Protein AF-A0A7V3RMZ1-F1 (afdb_monomer_lite)

pLDDT: mean 77.7, std 10.59, range [52.12, 92.81]

Secondary structure (DSSP, 8-state):
-PPP------TTSTTHHHHHHHHHHHH-STT----HHHHHHHHHHHSS---HHHHHHHHHHHT-

Foldseek 3Di:
DDDDDDDDADPPDPCNVVVVVVVCVVVPPPQQPDDPVRQVVCCVVVVDRDRPVVVVVVVVVVVD

Sequence (64 aa):
MPTLTLQRIQLGHASAPEQLARLRAQLSAQGNMVSARGRELTERVFGEPLPPLRVVERICEDVR

Structure (mmCIF, N/CA/C/O backbone):
data_AF-A0A7V3RMZ1-F1
#
_entry.id   AF-A0A7V3RMZ1-F1
#
loop_
_atom_site.group_PDB
_atom_site.id
_atom_site.type_symbol
_atom_site.label_atom_id
_atom_site.label_alt_id
_atom_site.label_comp_id
_atom_site.label_asym_id
_atom_site.label_entity_id
_atom_site.label_seq_id
_atom_site.pdbx_PDB_ins_code
_atom_site.Cartn_x
_atom_site.Cartn_y
_atom_site.Cartn_z
_atom_site.occupancy
_atom_site.B_iso_or_equiv
_atom_site.auth_seq_id
_atom_site.auth_comp_id
_atom_site.auth_asym_id
_atom_site.auth_atom_id
_atom_site.pdbx_PDB_model_num
ATOM 1 N N . MET A 1 1 ? -9.829 30.519 -6.741 1.00 61.94 1 MET A N 1
ATOM 2 C CA . MET A 1 1 ? -9.898 29.044 -6.853 1.00 61.94 1 MET A CA 1
ATOM 3 C C . MET A 1 1 ? -8.516 28.500 -6.534 1.00 61.94 1 MET A C 1
ATOM 5 O O . MET A 1 1 ? -7.566 29.107 -7.014 1.00 61.94 1 MET A O 1
ATOM 9 N N . PRO A 1 2 ? -8.365 27.465 -5.693 1.00 73.50 2 PRO A N 1
ATOM 10 C CA . PRO A 1 2 ? -7.043 26.938 -5.373 1.00 73.50 2 PRO A CA 1
ATOM 11 C C . PRO A 1 2 ? -6.404 26.315 -6.619 1.00 73.50 2 PRO A C 1
ATOM 13 O O . PRO A 1 2 ? -7.056 25.583 -7.364 1.00 73.50 2 PRO A O 1
ATOM 16 N N . THR A 1 3 ? -5.132 26.626 -6.847 1.00 80.94 3 THR A N 1
ATOM 17 C CA . THR A 1 3 ? -4.342 26.059 -7.941 1.00 80.94 3 THR A CA 1
ATOM 18 C C . THR A 1 3 ? -3.850 24.678 -7.523 1.00 80.94 3 THR A C 1
ATOM 20 O O . THR A 1 3 ? -3.210 24.539 -6.483 1.00 80.94 3 THR A O 1
ATOM 23 N N . LEU A 1 4 ? -4.156 23.652 -8.315 1.00 83.44 4 LEU A N 1
ATOM 24 C CA . LEU A 1 4 ? -3.706 22.285 -8.063 1.00 83.44 4 LEU A CA 1
ATOM 25 C C . LEU A 1 4 ? -2.438 22.003 -8.869 1.00 83.44 4 LEU A C 1
ATOM 27 O O . LEU A 1 4 ? -2.445 22.067 -10.098 1.00 83.44 4 LEU A O 1
ATOM 31 N N . THR A 1 5 ? -1.359 21.648 -8.178 1.00 85.12 5 THR A N 1
ATOM 32 C CA . THR A 1 5 ? -0.128 21.173 -8.814 1.00 85.12 5 THR A CA 1
ATOM 33 C C . THR A 1 5 ? -0.251 19.671 -9.053 1.00 85.12 5 THR A C 1
ATOM 35 O O . THR A 1 5 ? -0.224 18.888 -8.106 1.00 85.12 5 THR A O 1
ATOM 38 N N . LEU A 1 6 ? -0.405 19.261 -10.315 1.00 86.69 6 LEU A N 1
ATOM 39 C CA . LEU A 1 6 ? -0.534 17.854 -10.705 1.00 86.69 6 LEU A CA 1
ATOM 40 C C . LEU A 1 6 ? 0.701 17.389 -11.474 1.00 86.69 6 LEU A C 1
ATOM 42 O O . LEU A 1 6 ? 1.098 17.997 -12.469 1.00 86.69 6 LEU A O 1
ATOM 46 N N . GLN A 1 7 ? 1.283 16.272 -11.044 1.00 85.88 7 GLN A N 1
ATOM 47 C CA . GLN A 1 7 ? 2.353 15.615 -11.785 1.00 85.88 7 GLN A CA 1
ATOM 48 C C . GLN A 1 7 ? 1.761 14.839 -12.969 1.00 85.88 7 GLN A C 1
ATOM 50 O O . GLN A 1 7 ? 0.914 13.965 -12.789 1.00 85.88 7 GLN A O 1
ATOM 55 N N . ARG A 1 8 ? 2.226 15.131 -14.189 1.00 89.19 8 ARG A N 1
ATOM 56 C CA . ARG A 1 8 ? 1.861 14.379 -15.399 1.00 89.19 8 ARG A CA 1
ATOM 57 C C . ARG A 1 8 ? 2.940 13.356 -15.731 1.00 89.19 8 ARG A C 1
ATOM 59 O O . ARG A 1 8 ? 4.112 13.704 -15.818 1.00 89.19 8 ARG A O 1
ATOM 66 N N . ILE A 1 9 ? 2.522 12.121 -15.985 1.00 92.44 9 ILE A N 1
ATOM 67 C CA . ILE A 1 9 ? 3.372 11.048 -16.511 1.00 92.44 9 ILE A CA 1
ATOM 68 C C . ILE A 1 9 ? 2.884 10.750 -17.929 1.00 92.44 9 ILE A C 1
ATOM 70 O O . ILE A 1 9 ? 1.683 10.604 -18.155 1.00 92.44 9 ILE A O 1
ATOM 74 N N . GLN A 1 10 ? 3.790 10.737 -18.906 1.00 92.69 10 GLN A N 1
ATOM 75 C CA . GLN A 1 10 ? 3.462 10.429 -20.301 1.00 92.69 10 GLN A CA 1
ATOM 76 C C . GLN A 1 10 ? 3.894 9.001 -20.617 1.00 92.69 10 GLN A C 1
ATOM 78 O O . GLN A 1 10 ? 5.078 8.677 -20.558 1.00 92.69 10 GLN A O 1
ATOM 83 N N . LEU A 1 11 ? 2.924 8.147 -20.941 1.00 86.69 11 LEU A N 1
ATOM 84 C CA . LEU A 1 11 ? 3.181 6.765 -21.334 1.00 86.69 11 LEU A CA 1
ATOM 85 C C . LEU A 1 11 ? 3.848 6.743 -22.717 1.00 86.69 11 LEU A C 1
ATOM 87 O O . LEU A 1 11 ? 3.472 7.508 -23.599 1.00 86.69 11 LEU A O 1
ATOM 91 N N . GLY A 1 12 ? 4.858 5.888 -22.889 1.00 88.31 12 GLY A N 1
ATOM 92 C CA . GLY A 1 12 ? 5.654 5.796 -24.121 1.00 88.31 12 GLY A CA 1
ATOM 93 C C . GLY A 1 12 ? 6.973 6.575 -24.092 1.00 88.31 12 GLY A C 1
ATOM 94 O O . GLY A 1 12 ? 7.840 6.323 -24.923 1.00 88.31 12 GLY A O 1
ATOM 95 N N . HIS A 1 13 ? 7.181 7.460 -23.113 1.00 92.06 13 HIS A N 1
ATOM 96 C CA . HIS A 1 13 ? 8.500 8.042 -22.866 1.00 92.06 13 HIS A CA 1
ATOM 97 C C . HIS A 1 13 ? 9.391 7.052 -22.096 1.00 92.06 13 HIS A C 1
ATOM 99 O O . HIS A 1 13 ? 8.915 6.359 -21.196 1.00 92.06 13 HIS A O 1
ATOM 105 N N . ALA A 1 14 ? 10.695 7.019 -22.389 1.00 91.00 14 ALA A N 1
ATOM 106 C CA . ALA A 1 14 ? 11.633 6.069 -21.777 1.00 91.00 14 ALA A CA 1
ATOM 107 C C . ALA A 1 14 ? 11.712 6.174 -20.238 1.00 91.00 14 ALA A C 1
ATOM 109 O O . ALA A 1 14 ? 11.960 5.182 -19.562 1.00 91.00 14 ALA A O 1
ATOM 110 N N . SER A 1 15 ? 11.447 7.357 -19.675 1.00 90.38 15 SER A N 1
ATOM 111 C CA . SER A 1 15 ? 11.432 7.592 -18.220 1.00 90.38 15 SER A CA 1
ATOM 112 C C . SER A 1 15 ? 10.103 7.257 -17.529 1.00 90.38 15 SER A C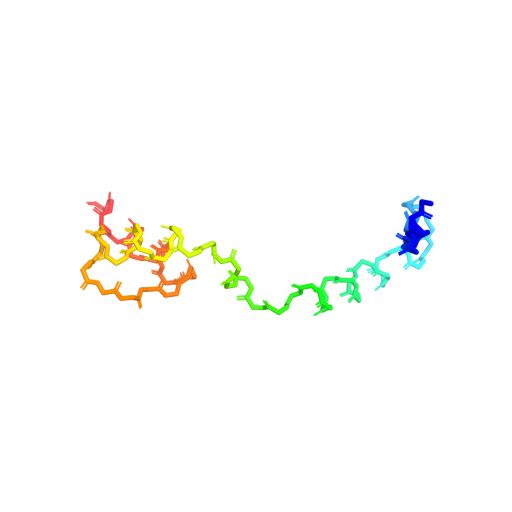 1
ATOM 114 O O . SER A 1 15 ? 10.020 7.327 -16.301 1.00 90.38 15 SER A O 1
ATOM 116 N N . ALA A 1 16 ? 9.053 6.896 -18.276 1.00 91.25 16 ALA A N 1
ATOM 117 C CA . ALA A 1 16 ? 7.740 6.608 -17.701 1.00 91.25 16 ALA A CA 1
ATOM 118 C C . ALA A 1 16 ? 7.763 5.472 -16.654 1.00 91.25 16 ALA A C 1
ATOM 120 O O . ALA A 1 16 ? 7.148 5.648 -15.598 1.00 91.25 16 ALA A O 1
ATOM 121 N N . PRO A 1 17 ? 8.489 4.350 -16.855 1.00 92.38 17 PRO A N 1
ATOM 122 C CA . PRO A 1 17 ? 8.564 3.281 -15.858 1.00 92.38 17 PRO A CA 1
ATOM 123 C C . PRO A 1 17 ? 9.177 3.740 -14.529 1.00 92.38 17 PRO A C 1
ATOM 125 O O . PRO A 1 17 ? 8.677 3.389 -13.463 1.00 92.38 17 PRO A O 1
ATOM 128 N N . GLU A 1 18 ? 10.223 4.566 -14.579 1.00 92.81 18 GLU A N 1
ATOM 129 C CA . GLU A 1 18 ? 10.894 5.091 -13.386 1.00 92.81 18 GLU A CA 1
ATOM 130 C C . GLU A 1 18 ? 10.000 6.086 -12.632 1.00 92.81 18 GLU A C 1
ATOM 132 O O . GLU A 1 18 ? 9.857 6.008 -11.410 1.00 92.81 18 GLU A O 1
ATOM 137 N N . GLN A 1 19 ? 9.322 6.979 -13.360 1.00 92.25 19 GLN A N 1
ATOM 138 C CA . GLN A 1 19 ? 8.362 7.921 -12.778 1.00 92.25 19 GLN A CA 1
ATOM 139 C C . GLN A 1 19 ? 7.201 7.196 -12.089 1.00 92.25 19 GLN A C 1
ATOM 141 O O . GLN A 1 19 ? 6.808 7.579 -10.987 1.00 92.25 19 GLN A O 1
ATOM 146 N N . LEU A 1 20 ? 6.688 6.123 -12.699 1.00 89.31 20 LEU A N 1
ATOM 147 C CA . LEU A 1 20 ? 5.654 5.276 -12.103 1.00 89.31 20 LEU A CA 1
ATOM 148 C C . LEU A 1 20 ? 6.172 4.500 -10.892 1.00 89.31 20 LEU A C 1
ATOM 150 O O . LEU A 1 20 ? 5.462 4.406 -9.896 1.00 89.31 20 LEU A O 1
ATOM 154 N N . ALA A 1 21 ? 7.397 3.972 -10.934 1.00 88.19 21 ALA A N 1
ATOM 155 C CA . ALA A 1 21 ? 7.996 3.278 -9.795 1.00 88.19 21 ALA A CA 1
ATOM 156 C C . ALA A 1 21 ? 8.186 4.218 -8.596 1.00 88.19 21 ALA A C 1
ATOM 158 O O . ALA A 1 21 ? 7.879 3.844 -7.463 1.00 88.19 21 ALA A O 1
ATOM 159 N N . ARG A 1 22 ? 8.623 5.456 -8.849 1.00 87.94 22 ARG A N 1
ATOM 160 C CA . ARG A 1 22 ? 8.759 6.498 -7.828 1.00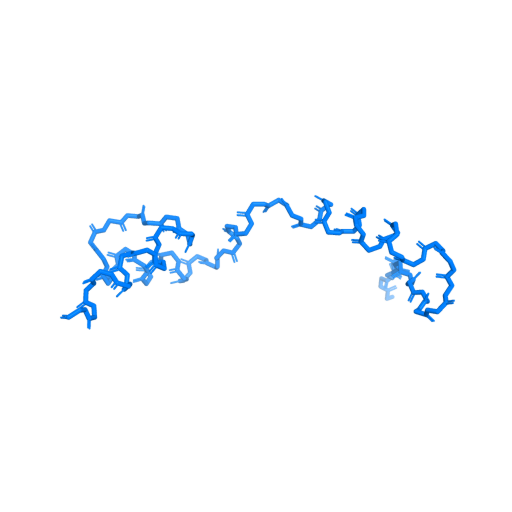 87.94 22 ARG A CA 1
ATOM 161 C C . ARG A 1 22 ? 7.407 6.944 -7.280 1.00 87.94 22 ARG A C 1
ATOM 163 O O . ARG A 1 22 ? 7.263 7.038 -6.065 1.00 87.94 22 ARG A O 1
ATOM 170 N N . LEU A 1 23 ? 6.418 7.173 -8.148 1.00 85.75 23 LEU A N 1
ATOM 171 C CA . LEU A 1 23 ? 5.051 7.489 -7.731 1.00 85.75 23 LEU A CA 1
ATOM 172 C C . LEU A 1 23 ? 4.478 6.352 -6.883 1.00 85.75 23 LEU A C 1
ATOM 174 O O . LEU A 1 23 ? 3.941 6.593 -5.807 1.00 85.75 23 LEU A O 1
ATOM 178 N N . ARG A 1 24 ? 4.662 5.105 -7.326 1.00 83.31 24 ARG A N 1
ATOM 179 C CA . ARG A 1 24 ? 4.281 3.923 -6.562 1.00 83.31 24 ARG A CA 1
ATOM 180 C C . ARG A 1 24 ? 4.972 3.929 -5.213 1.00 83.31 24 ARG A C 1
ATOM 182 O O . ARG A 1 24 ? 4.268 3.778 -4.245 1.00 83.31 24 ARG A O 1
ATOM 189 N N . ALA A 1 25 ? 6.278 4.157 -5.102 1.00 80.94 25 ALA A N 1
ATOM 190 C CA . ALA A 1 25 ? 6.956 4.207 -3.802 1.00 80.94 25 ALA A CA 1
ATOM 191 C C . ALA A 1 25 ? 6.406 5.312 -2.876 1.00 80.94 25 ALA A C 1
ATOM 193 O O . ALA A 1 25 ? 6.209 5.068 -1.689 1.00 80.94 25 ALA A O 1
ATOM 194 N N . GLN A 1 26 ? 6.108 6.498 -3.419 1.00 76.88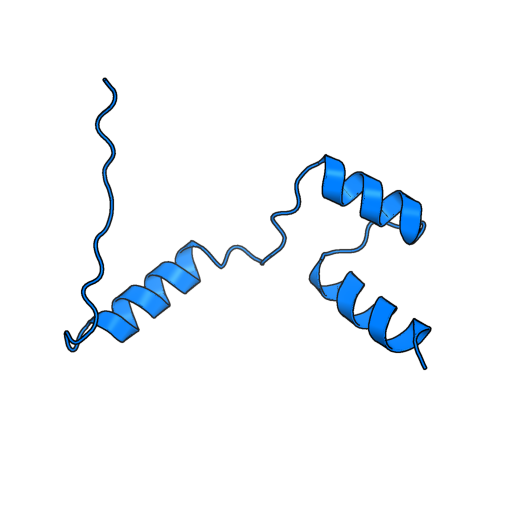 26 GLN A N 1
ATOM 195 C CA . GLN A 1 26 ? 5.529 7.620 -2.667 1.00 76.88 26 GLN A CA 1
ATOM 196 C C . GLN A 1 26 ? 4.103 7.333 -2.179 1.00 76.88 26 GLN A C 1
ATOM 198 O O . GLN A 1 26 ? 3.751 7.687 -1.057 1.00 76.88 26 GLN A O 1
ATOM 203 N N . LEU A 1 27 ? 3.287 6.685 -3.012 1.00 73.25 27 LEU A N 1
ATOM 204 C CA . LEU A 1 27 ? 1.908 6.311 -2.682 1.00 73.25 27 LEU A CA 1
ATOM 205 C C . LEU A 1 27 ? 1.820 4.976 -1.929 1.00 73.25 27 LEU A C 1
ATOM 207 O O . LEU A 1 27 ? 0.848 4.714 -1.229 1.00 73.25 27 LEU A O 1
ATOM 211 N N . SER A 1 28 ? 2.854 4.144 -2.030 1.00 62.06 28 SER A N 1
ATOM 212 C CA . SER A 1 28 ? 3.015 2.837 -1.383 1.00 62.06 28 SER A CA 1
ATOM 213 C C . SER A 1 28 ? 3.412 2.980 0.084 1.00 62.06 28 SER A C 1
ATOM 215 O O . SER A 1 28 ? 4.061 2.095 0.647 1.00 62.06 28 SER A O 1
ATOM 217 N N . ALA A 1 29 ? 2.942 4.033 0.751 1.00 53.81 29 ALA A N 1
ATOM 218 C CA . ALA A 1 29 ? 2.699 3.975 2.180 1.00 53.81 29 ALA A CA 1
ATOM 219 C C . ALA A 1 29 ? 1.603 2.913 2.454 1.00 53.81 29 ALA A C 1
ATOM 221 O O . ALA A 1 29 ? 0.436 3.200 2.696 1.00 53.81 29 ALA A O 1
ATOM 222 N N . GLN A 1 30 ? 2.024 1.649 2.375 1.00 55.41 30 GLN A N 1
ATOM 223 C CA . GLN A 1 30 ? 1.533 0.485 3.102 1.00 55.41 30 GLN A CA 1
ATOM 224 C C . GLN A 1 30 ? 0.131 -0.061 2.816 1.00 55.41 30 GLN A C 1
ATOM 226 O O . GLN A 1 30 ? -0.296 -0.909 3.585 1.00 55.41 30 GLN A O 1
ATOM 231 N N . GLY A 1 31 ? -0.608 0.357 1.780 1.00 52.12 31 GLY A N 1
ATOM 232 C CA . GLY A 1 31 ? -1.887 -0.303 1.428 1.00 52.12 31 GLY A CA 1
ATOM 233 C C . GLY A 1 31 ? -2.915 -0.384 2.576 1.00 52.12 31 GLY A C 1
ATOM 234 O O . GLY A 1 31 ? -3.885 -1.127 2.498 1.00 52.12 31 GLY A O 1
ATOM 235 N N . ASN A 1 32 ? -2.701 0.391 3.643 1.00 56.00 32 ASN A N 1
ATOM 236 C CA . ASN A 1 32 ? -3.469 0.388 4.886 1.00 56.00 32 ASN A CA 1
ATOM 237 C C . ASN A 1 32 ? -4.494 1.529 4.908 1.00 56.00 32 ASN A C 1
ATOM 239 O O . ASN A 1 32 ? -5.048 1.860 5.960 1.00 56.00 32 ASN A O 1
ATOM 243 N N . MET A 1 33 ? -4.728 2.163 3.756 1.00 56.75 33 MET A N 1
ATOM 244 C CA . MET A 1 33 ? -5.668 3.267 3.618 1.00 56.75 33 MET A CA 1
ATOM 245 C C . MET A 1 33 ? -7.094 2.722 3.522 1.00 56.75 33 MET A C 1
ATOM 247 O O . MET A 1 33 ? -7.721 2.701 2.469 1.00 56.75 33 MET A O 1
ATOM 251 N N . VAL A 1 34 ? -7.593 2.251 4.658 1.00 64.25 34 VAL A N 1
ATOM 252 C CA . VAL A 1 34 ? -9.010 1.975 4.887 1.00 64.25 34 VAL A CA 1
ATOM 253 C C . VAL A 1 34 ? -9.647 3.196 5.536 1.00 64.25 34 VAL A C 1
ATOM 255 O O . VAL A 1 34 ? -9.068 3.812 6.433 1.00 64.25 34 VAL A O 1
ATOM 258 N N . SER A 1 35 ? -10.846 3.559 5.082 1.00 67.31 35 SER A N 1
ATOM 259 C CA . SER A 1 35 ? -11.649 4.578 5.761 1.00 67.31 35 SER A CA 1
ATOM 260 C C . SER A 1 35 ? -11.980 4.123 7.190 1.00 67.31 35 SER A C 1
ATOM 262 O O . SER A 1 35 ? -11.978 2.925 7.476 1.00 67.31 35 SER A O 1
ATOM 264 N N . ALA A 1 36 ? -12.298 5.058 8.092 1.00 72.25 36 ALA A N 1
ATOM 265 C CA . ALA A 1 36 ? -12.695 4.724 9.467 1.00 72.25 36 ALA A CA 1
ATOM 266 C C . ALA A 1 36 ? -13.860 3.714 9.496 1.00 72.25 36 ALA A C 1
ATOM 268 O O . ALA A 1 36 ? -13.783 2.691 10.167 1.00 72.25 36 ALA A O 1
ATOM 269 N N . ARG A 1 37 ? -14.861 3.930 8.632 1.00 71.50 37 ARG A N 1
ATOM 270 C CA . ARG A 1 37 ? -15.971 2.994 8.406 1.00 71.50 37 ARG A CA 1
ATOM 271 C C . ARG A 1 37 ? -15.497 1.603 7.968 1.00 71.50 37 ARG A C 1
ATOM 273 O O . ARG A 1 37 ? -16.072 0.606 8.383 1.00 71.50 37 ARG A O 1
ATOM 280 N N . GLY A 1 38 ? -14.471 1.529 7.118 1.00 72.06 38 GLY A N 1
ATOM 281 C CA . GLY A 1 38 ? -13.875 0.263 6.688 1.00 72.06 38 GLY A CA 1
ATOM 282 C C . GLY A 1 38 ? -13.219 -0.503 7.839 1.00 72.06 38 GLY A C 1
ATOM 283 O O . GLY A 1 38 ? -13.389 -1.713 7.918 1.00 72.06 38 GLY A O 1
ATOM 284 N N . ARG A 1 39 ? -12.542 0.193 8.763 1.00 72.12 39 ARG A N 1
ATOM 285 C CA . ARG A 1 39 ? -11.960 -0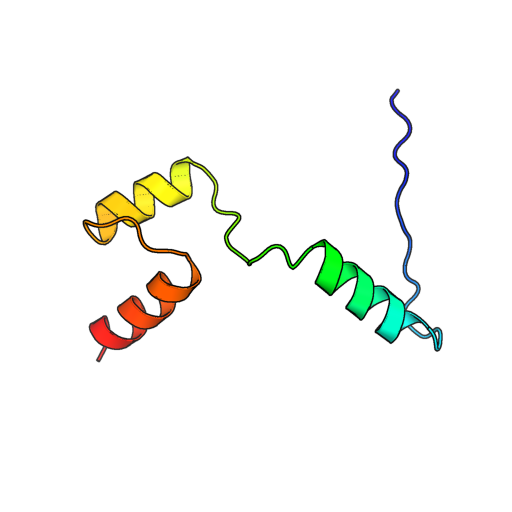.427 9.969 1.00 72.12 39 ARG A CA 1
ATOM 286 C C . ARG A 1 39 ? -13.026 -1.001 10.897 1.00 72.12 39 ARG A C 1
ATOM 288 O O . ARG A 1 39 ? -12.912 -2.154 11.292 1.00 72.12 39 ARG A O 1
ATOM 295 N N . GLU A 1 40 ? -14.086 -0.239 11.165 1.00 76.19 40 GLU A N 1
ATOM 296 C CA . GLU A 1 40 ? -15.216 -0.703 11.985 1.00 76.19 40 GLU A CA 1
ATOM 297 C C . GLU A 1 40 ? -15.886 -1.947 11.386 1.00 76.19 40 GLU A C 1
ATOM 299 O O . GLU A 1 40 ? -16.257 -2.872 12.102 1.00 76.19 40 GLU A O 1
ATOM 304 N N . LEU A 1 41 ? -16.039 -1.991 10.059 1.00 78.69 41 LEU A N 1
ATOM 305 C CA . LEU A 1 41 ? -16.571 -3.161 9.359 1.00 78.69 41 LEU A CA 1
ATOM 306 C C . LEU A 1 41 ? -15.658 -4.381 9.508 1.00 78.69 41 LEU A C 1
ATOM 308 O O . LEU A 1 41 ? -16.163 -5.467 9.783 1.00 78.69 41 LEU A O 1
ATOM 312 N N . THR A 1 42 ? -14.341 -4.209 9.379 1.00 79.12 42 THR A N 1
ATOM 313 C CA . THR A 1 42 ? -13.376 -5.294 9.599 1.00 79.12 42 THR A CA 1
ATOM 314 C C . THR A 1 42 ? -13.474 -5.841 11.025 1.00 79.12 42 THR A C 1
ATOM 316 O O . THR A 1 42 ? -13.612 -7.048 11.200 1.00 79.12 42 THR A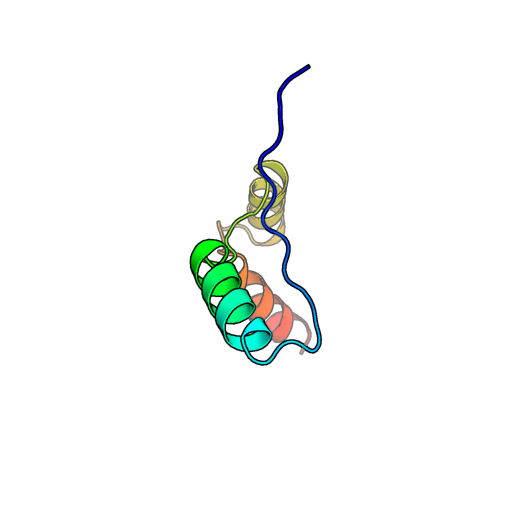 O 1
ATOM 319 N N . GLU A 1 43 ? -13.495 -4.979 12.042 1.00 79.69 43 GLU A N 1
ATOM 320 C CA . GLU A 1 43 ? -13.634 -5.411 13.441 1.00 79.69 43 GLU A CA 1
ATOM 321 C C . GLU A 1 43 ? -14.965 -6.132 13.698 1.00 79.69 43 GLU A C 1
ATOM 323 O O . GLU A 1 43 ? -14.998 -7.157 14.373 1.00 79.69 43 GLU A O 1
ATOM 328 N N . ARG A 1 44 ? -16.071 -5.648 13.121 1.00 79.25 44 ARG A N 1
ATOM 329 C CA . ARG A 1 44 ? -17.391 -6.279 13.279 1.00 79.25 44 ARG A CA 1
ATOM 330 C C . ARG A 1 44 ? -17.501 -7.646 12.611 1.00 79.25 44 ARG A C 1
ATOM 332 O O . ARG A 1 44 ? -18.250 -8.482 13.105 1.00 79.25 44 ARG A O 1
ATOM 339 N N . VAL A 1 45 ? -16.832 -7.844 11.476 1.00 80.88 45 VAL A N 1
ATOM 340 C CA . VAL A 1 45 ? -16.901 -9.097 10.707 1.00 80.88 45 VAL A CA 1
ATOM 341 C C . VAL A 1 45 ? -15.931 -10.138 11.258 1.00 80.88 45 VAL A C 1
ATOM 343 O O . VAL A 1 45 ? -16.299 -11.303 11.362 1.00 80.88 45 VAL A O 1
ATOM 346 N N . PHE A 1 46 ? -14.720 -9.728 11.634 1.00 77.94 46 PHE A N 1
ATOM 347 C CA . PHE A 1 46 ? -13.665 -10.655 12.049 1.00 77.94 46 PHE A CA 1
ATOM 348 C C . PHE A 1 46 ? -13.463 -10.737 13.569 1.00 77.94 46 PHE A C 1
ATOM 350 O O . PHE A 1 46 ? -12.748 -11.617 14.037 1.00 77.94 46 PHE A O 1
ATOM 357 N N . GLY A 1 47 ? -14.083 -9.850 14.352 1.00 80.38 47 GLY A N 1
ATOM 358 C CA . GLY A 1 47 ? -13.974 -9.823 15.816 1.00 80.38 47 GLY A CA 1
ATOM 359 C C . GLY A 1 47 ? -12.667 -9.227 16.353 1.00 80.38 47 GLY A C 1
ATOM 360 O O . GLY A 1 47 ? -12.528 -9.062 17.562 1.00 80.38 47 GLY A O 1
ATOM 361 N N . GLU A 1 48 ? -11.725 -8.874 15.477 1.00 77.75 48 GLU A N 1
ATOM 362 C CA . GLU A 1 48 ? -10.433 -8.275 15.813 1.00 77.75 48 GLU A CA 1
ATOM 363 C C . GLU A 1 48 ? -9.995 -7.254 14.740 1.00 77.75 48 GLU A C 1
ATOM 365 O O . GLU A 1 48 ? -10.406 -7.355 13.576 1.00 77.75 48 GLU A O 1
ATOM 370 N N . PRO A 1 49 ? -9.167 -6.250 15.090 1.00 74.38 49 PRO A N 1
ATOM 371 C CA . PRO A 1 49 ? -8.654 -5.285 14.125 1.00 74.38 49 PRO A CA 1
ATOM 372 C C . PRO A 1 49 ? -7.617 -5.943 13.208 1.00 74.38 49 PRO A C 1
ATOM 374 O O . PRO A 1 49 ? -6.438 -6.059 13.545 1.00 74.38 49 PRO A O 1
ATOM 377 N N . LEU A 1 50 ? -8.045 -6.351 12.013 1.00 73.81 50 LEU A N 1
ATOM 378 C CA . LEU A 1 50 ? -7.152 -6.914 10.999 1.00 73.81 50 LEU A CA 1
ATOM 379 C C . LEU A 1 50 ? -6.623 -5.837 10.041 1.00 73.81 50 LEU A C 1
ATOM 381 O O . LEU A 1 50 ? -7.402 -5.073 9.458 1.00 73.81 50 LEU A O 1
ATOM 385 N N . PRO A 1 51 ? -5.301 -5.797 9.795 1.00 71.50 51 PRO A N 1
ATOM 386 C CA . PRO A 1 51 ? -4.741 -5.044 8.682 1.00 71.50 51 PRO A CA 1
ATOM 387 C C . PRO A 1 51 ? -5.313 -5.542 7.343 1.00 71.50 51 PRO A C 1
ATOM 389 O O . PRO A 1 51 ? -5.472 -6.753 7.177 1.00 71.50 51 PRO A O 1
ATOM 392 N N . PRO A 1 52 ? -5.545 -4.664 6.349 1.00 68.31 52 PRO A N 1
ATOM 393 C CA . PRO A 1 52 ? -6.085 -5.039 5.038 1.00 68.31 52 PRO A CA 1
ATOM 394 C C . PRO A 1 52 ? -5.391 -6.227 4.359 1.00 68.31 52 PRO A C 1
ATOM 396 O O . PRO A 1 52 ? -6.064 -7.064 3.767 1.00 68.31 52 PRO A O 1
ATOM 399 N N . LEU A 1 53 ? -4.064 -6.353 4.488 1.00 67.31 53 LEU A N 1
ATOM 400 C CA . LEU A 1 53 ? -3.339 -7.516 3.959 1.00 67.31 53 LEU A CA 1
ATOM 401 C C . LEU A 1 53 ? -3.725 -8.837 4.649 1.00 67.31 53 LEU A C 1
ATOM 403 O O . LEU A 1 53 ? -3.831 -9.861 3.982 1.00 67.31 53 LEU A O 1
ATOM 407 N N . ARG A 1 54 ? -3.970 -8.821 5.964 1.00 74.12 54 ARG A N 1
ATOM 408 C CA . ARG A 1 54 ? -4.318 -10.016 6.754 1.00 74.12 54 ARG A CA 1
ATOM 409 C C . ARG A 1 54 ? -5.771 -10.451 6.569 1.00 74.12 54 ARG A C 1
ATOM 411 O O . ARG A 1 54 ? -6.078 -11.624 6.754 1.00 74.12 54 ARG A O 1
ATOM 418 N N . VAL A 1 55 ? -6.650 -9.531 6.163 1.00 75.44 55 VAL A N 1
ATOM 419 C CA . VAL A 1 55 ? -8.048 -9.842 5.821 1.00 75.44 55 VAL A CA 1
ATOM 420 C C . VAL A 1 55 ? -8.122 -10.825 4.650 1.00 75.44 55 VAL A C 1
ATOM 422 O O . VAL A 1 55 ? -8.875 -11.792 4.712 1.00 75.44 55 VAL A O 1
ATOM 425 N N . VAL A 1 56 ? -7.316 -10.616 3.603 1.00 75.12 56 VAL A N 1
ATOM 426 C CA . VAL A 1 56 ? -7.310 -11.486 2.413 1.00 75.12 56 VAL A CA 1
ATOM 427 C C . VAL A 1 56 ? -6.894 -12.910 2.776 1.00 75.12 56 VAL A C 1
ATOM 429 O O . VAL A 1 56 ? -7.566 -13.861 2.389 1.00 75.12 56 VAL A O 1
ATOM 432 N N . GLU A 1 57 ? -5.829 -13.056 3.566 1.00 78.44 57 GLU A N 1
ATOM 433 C CA . GLU A 1 57 ? -5.353 -14.364 4.028 1.00 78.44 57 GLU A CA 1
ATOM 434 C C . GLU A 1 57 ? -6.431 -15.108 4.824 1.00 78.44 57 GLU A C 1
ATOM 436 O O . GLU A 1 57 ? -6.642 -16.298 4.599 1.00 78.44 57 GLU A O 1
ATOM 441 N N . ARG A 1 58 ? -7.157 -14.408 5.708 1.00 77.38 58 ARG A N 1
ATOM 442 C CA . ARG A 1 58 ? -8.222 -15.024 6.506 1.00 77.38 58 ARG A CA 1
ATOM 443 C C . ARG A 1 58 ? -9.395 -15.497 5.649 1.00 77.38 58 ARG A C 1
ATOM 445 O O . ARG A 1 58 ? -9.852 -16.620 5.824 1.00 77.38 58 ARG A O 1
ATOM 452 N N . ILE A 1 59 ? -9.828 -14.676 4.690 1.00 80.00 59 ILE A N 1
ATOM 453 C CA . ILE A 1 59 ? -10.906 -15.039 3.757 1.00 80.00 59 ILE A CA 1
ATOM 454 C C . ILE A 1 59 ? -10.535 -16.295 2.958 1.00 80.00 59 ILE 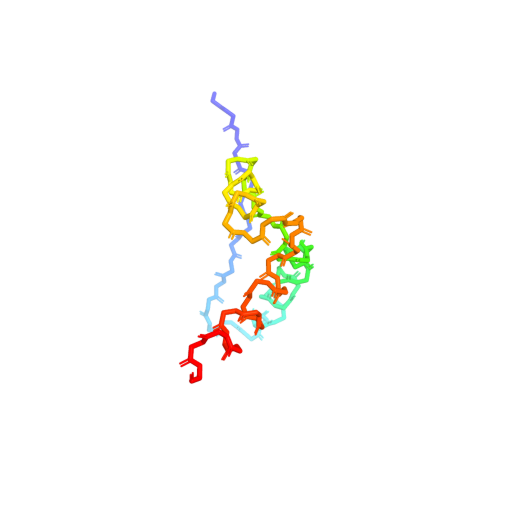A C 1
ATOM 456 O O . ILE A 1 59 ? -11.371 -17.174 2.778 1.00 80.00 59 ILE A O 1
ATOM 460 N N . CYS A 1 60 ? -9.291 -16.399 2.484 1.00 80.94 60 CYS A N 1
ATOM 461 C CA . CYS A 1 60 ? -8.848 -17.566 1.721 1.00 80.94 60 CYS A CA 1
ATOM 462 C C . CYS A 1 60 ? -8.831 -18.868 2.543 1.00 80.94 60 CYS A C 1
ATOM 464 O O . CYS A 1 60 ? -9.027 -19.935 1.964 1.00 80.94 60 CYS A O 1
ATOM 466 N N . GLU A 1 61 ? -8.612 -18.802 3.860 1.00 83.06 61 GLU A N 1
ATOM 467 C CA . GLU A 1 61 ? -8.711 -19.970 4.748 1.00 83.06 61 GLU A CA 1
ATOM 468 C C . GLU A 1 61 ? -10.170 -20.361 5.034 1.00 83.06 61 GLU A C 1
ATOM 470 O O . GLU A 1 61 ? -10.489 -21.547 5.021 1.00 83.06 61 GLU A O 1
ATOM 475 N N . ASP A 1 62 ? -11.063 -19.384 5.228 1.00 75.69 62 ASP A N 1
ATOM 476 C CA . ASP A 1 62 ? -12.469 -19.626 5.591 1.00 75.69 62 ASP A CA 1
ATOM 477 C C . ASP A 1 62 ? -13.330 -20.173 4.424 1.00 75.69 62 ASP A C 1
ATOM 479 O O . ASP A 1 62 ? -14.412 -20.707 4.656 1.00 75.69 62 ASP A O 1
ATOM 483 N N . VAL A 1 63 ? -12.880 -20.040 3.168 1.00 78.88 63 VAL A N 1
ATOM 484 C CA . VAL A 1 63 ? -13.604 -20.493 1.954 1.00 78.88 63 VAL A CA 1
ATOM 485 C C . VAL A 1 63 ? -13.256 -21.938 1.539 1.00 78.88 63 VAL A C 1
ATOM 487 O O . VAL A 1 63 ? -13.844 -22.447 0.583 1.00 78.88 63 VAL A O 1
ATOM 490 N N . ARG A 1 64 ? -12.315 -22.607 2.219 1.00 58.22 64 ARG A N 1
ATOM 491 C CA . ARG A 1 64 ? -11.923 -23.992 1.886 1.00 58.22 64 ARG A CA 1
ATOM 492 C C . ARG A 1 64 ? -13.033 -25.022 2.073 1.00 58.22 64 ARG A C 1
ATOM 494 O O . ARG A 1 64 ? -13.792 -24.927 3.059 1.00 58.22 64 ARG A O 1
#

Radius of gyration: 18.01 Å; chains: 1; bounding box: 29×53×40 Å